Protein AF-A0A0C2CZ41-F1 (afdb_monomer_lite)

Radius of gyration: 34.91 Å; chains: 1; bounding box: 68×27×95 Å

Sequence (114 aa):
MTWLNRILLALFITAALAFLPNYEHLGAEDLARVRAERDGLVESNSRLRDEIRLLDAEVDALHRDPDDPSSHERVDRELARIAREDLNMIKPGELVFELHRPQAPRTRGTGAQR

InterPro domains:
  IPR007060 Septum formation initiator FtsL/DivIC [PF04977] (28-101)

Secondary structure (DSSP, 8-state):
-HHHHHHHHHHHHHHHHHTS--THHHHHHHHHHHHHHHHHHHHHHHHHHHHHHHHHHHHHHHT--TT-HHHHHHHHHHHHHHHHHTS--S-TT-------PPPPP---------

Organism: NCBI:txid215803

Structure (mmCIF, N/CA/C/O backbone):
data_AF-A0A0C2CZ41-F1
#
_entry.id   AF-A0A0C2CZ41-F1
#
loop_
_atom_site.group_PDB
_atom_site.id
_atom_site.type_symbol
_atom_site.label_atom_id
_atom_site.label_alt_id
_atom_site.label_comp_id
_atom_site.label_asym_id
_atom_site.label_entity_id
_atom_site.label_seq_id
_atom_site.pdbx_PDB_ins_code
_atom_site.Cartn_x
_atom_site.Cartn_y
_atom_site.Cartn_z
_atom_site.occupancy
_atom_site.B_iso_or_equiv
_atom_site.auth_seq_id
_atom_site.auth_comp_id
_atom_site.auth_asym_id
_atom_site.auth_atom_id
_atom_site.pdbx_PDB_model_num
ATOM 1 N N . MET A 1 1 ? 39.581 13.236 -61.281 1.00 62.25 1 MET A N 1
ATOM 2 C CA . MET A 1 1 ? 39.804 13.669 -59.880 1.00 62.25 1 MET A CA 1
ATOM 3 C C . MET A 1 1 ? 38.589 13.480 -58.960 1.00 62.25 1 MET A C 1
ATOM 5 O O . MET A 1 1 ? 38.785 13.267 -57.775 1.00 62.25 1 MET A O 1
ATOM 9 N N . THR A 1 2 ? 37.341 13.496 -59.445 1.00 82.19 2 THR A N 1
ATOM 10 C CA . THR A 1 2 ? 36.133 13.340 -58.597 1.00 82.19 2 THR A CA 1
ATOM 11 C C . THR A 1 2 ? 35.861 11.907 -58.123 1.00 82.19 2 THR A C 1
ATOM 13 O O . THR A 1 2 ? 35.272 11.713 -57.064 1.00 82.19 2 THR A O 1
ATOM 16 N N . TRP A 1 3 ? 36.298 10.895 -58.879 1.00 84.88 3 TRP A N 1
ATOM 17 C CA . TRP A 1 3 ? 36.051 9.484 -58.558 1.00 84.88 3 TRP A CA 1
ATOM 18 C C . TRP A 1 3 ? 36.817 9.007 -57.313 1.00 84.88 3 TRP A C 1
ATOM 20 O O . TRP A 1 3 ? 36.232 8.374 -56.441 1.00 84.88 3 TRP A O 1
ATOM 30 N N . LEU A 1 4 ? 38.084 9.410 -57.168 1.00 88.56 4 LEU A N 1
ATOM 31 C CA . LEU A 1 4 ? 38.891 9.113 -55.978 1.00 88.56 4 LEU A CA 1
ATOM 32 C C . LEU A 1 4 ? 38.302 9.765 -54.717 1.00 88.56 4 LEU A C 1
ATOM 34 O O . LEU A 1 4 ? 38.211 9.133 -53.670 1.00 88.56 4 LEU A O 1
ATOM 38 N N . ASN A 1 5 ? 37.831 11.009 -54.845 1.00 86.38 5 ASN A N 1
ATOM 39 C CA . ASN A 1 5 ? 37.221 11.738 -53.736 1.00 86.38 5 ASN A CA 1
ATOM 40 C C . ASN A 1 5 ? 35.903 11.085 -53.278 1.00 86.38 5 ASN A C 1
ATOM 42 O O . ASN A 1 5 ? 35.601 11.048 -52.092 1.00 86.38 5 ASN A O 1
ATOM 46 N N . ARG A 1 6 ? 35.142 10.498 -54.211 1.00 88.69 6 ARG A N 1
ATOM 47 C CA . ARG A 1 6 ? 33.926 9.729 -53.902 1.00 88.69 6 ARG A CA 1
ATOM 48 C C . ARG A 1 6 ? 34.218 8.433 -53.153 1.00 88.69 6 ARG A C 1
ATOM 50 O O . ARG A 1 6 ? 33.465 8.095 -52.249 1.00 88.69 6 ARG A O 1
ATOM 57 N N . ILE A 1 7 ? 35.295 7.732 -53.509 1.00 92.31 7 ILE A N 1
ATOM 58 C CA . ILE A 1 7 ? 35.702 6.503 -52.812 1.00 92.31 7 ILE A CA 1
ATOM 59 C C . ILE A 1 7 ? 36.139 6.830 -51.388 1.00 92.31 7 ILE A C 1
ATOM 61 O O . ILE A 1 7 ? 35.676 6.183 -50.457 1.00 92.31 7 ILE A O 1
ATOM 65 N N . LEU A 1 8 ? 36.959 7.867 -51.208 1.00 91.50 8 LEU A N 1
ATOM 66 C CA . LEU A 1 8 ? 37.378 8.318 -49.879 1.00 91.50 8 LEU A CA 1
ATOM 67 C C . LEU A 1 8 ? 36.191 8.773 -49.026 1.00 91.50 8 LEU A C 1
ATOM 69 O O . LEU A 1 8 ? 36.112 8.409 -47.858 1.00 91.50 8 LEU A O 1
ATOM 73 N N . LEU A 1 9 ? 35.241 9.503 -49.617 1.00 89.12 9 LEU A N 1
ATOM 74 C CA . LEU A 1 9 ? 34.023 9.923 -48.927 1.00 89.12 9 LEU A CA 1
ATOM 75 C C . LEU A 1 9 ? 33.164 8.723 -48.511 1.00 89.12 9 LEU A C 1
ATOM 77 O O . LEU A 1 9 ? 32.693 8.676 -47.380 1.00 89.12 9 LEU A O 1
ATOM 81 N N . ALA A 1 10 ? 32.980 7.746 -49.401 1.00 92.19 10 ALA A N 1
ATOM 82 C CA . ALA A 1 10 ? 32.231 6.534 -49.089 1.00 92.19 10 ALA A CA 1
ATOM 83 C C . ALA A 1 10 ? 32.897 5.755 -47.949 1.00 92.19 10 ALA A C 1
ATOM 85 O O . ALA A 1 10 ? 32.227 5.395 -46.989 1.00 92.19 10 ALA A O 1
ATOM 86 N N . LEU A 1 11 ? 34.220 5.581 -48.007 1.00 92.31 11 LEU A N 1
ATOM 87 C CA . LEU A 1 11 ? 34.993 4.881 -46.981 1.00 92.31 11 LEU A CA 1
ATOM 88 C C . LEU A 1 11 ? 34.924 5.611 -45.633 1.00 92.31 11 LEU A C 1
ATOM 90 O O . LEU A 1 11 ? 34.764 4.973 -44.598 1.00 92.31 11 LEU A O 1
ATOM 94 N N . PHE A 1 12 ? 34.956 6.945 -45.647 1.00 90.00 12 PHE A N 1
ATOM 95 C CA . PHE A 1 12 ? 34.787 7.767 -44.452 1.00 90.00 12 PHE A CA 1
ATOM 96 C C . PHE A 1 12 ? 33.381 7.646 -43.854 1.00 90.00 12 PHE A C 1
ATOM 98 O O . PHE A 1 12 ? 33.249 7.472 -42.649 1.00 90.00 12 PHE A O 1
ATOM 105 N N . ILE A 1 13 ? 32.332 7.677 -44.680 1.00 88.50 13 ILE A N 1
ATOM 106 C CA . ILE A 1 13 ? 30.945 7.504 -44.224 1.00 88.50 13 ILE A CA 1
ATOM 107 C C . ILE A 1 13 ? 30.739 6.097 -43.657 1.00 88.50 13 ILE A C 1
ATOM 109 O O . ILE A 1 13 ? 30.137 5.948 -42.597 1.00 88.50 13 ILE A O 1
ATOM 113 N N . THR A 1 14 ? 31.268 5.064 -44.315 1.00 88.69 14 THR A N 1
ATOM 114 C CA . THR A 1 14 ? 31.210 3.686 -43.816 1.00 88.69 14 THR A CA 1
ATOM 115 C C . THR A 1 14 ? 31.978 3.535 -42.508 1.00 88.69 14 THR A C 1
ATOM 117 O O . THR A 1 14 ? 31.461 2.919 -41.583 1.00 88.69 14 THR A O 1
ATOM 120 N N . ALA A 1 15 ? 33.168 4.128 -42.390 1.00 84.31 15 ALA A N 1
ATOM 121 C CA . ALA A 1 15 ? 33.932 4.126 -41.146 1.00 84.31 15 ALA A CA 1
ATOM 122 C C . ALA A 1 15 ? 33.194 4.874 -40.026 1.00 84.31 15 ALA A C 1
ATOM 124 O O . ALA A 1 15 ? 33.133 4.372 -38.910 1.00 84.31 15 ALA A O 1
ATOM 125 N N . ALA A 1 16 ? 32.578 6.021 -40.324 1.00 83.12 16 ALA A N 1
ATOM 126 C CA . ALA A 1 16 ? 31.794 6.799 -39.366 1.00 83.12 16 ALA A CA 1
ATOM 127 C C . ALA A 1 16 ? 30.530 6.059 -38.901 1.00 83.12 16 ALA A C 1
ATOM 129 O O . ALA A 1 16 ? 30.194 6.110 -37.724 1.00 83.12 16 ALA A O 1
ATOM 130 N N . LEU A 1 17 ? 29.856 5.337 -39.802 1.00 78.62 17 LEU A N 1
ATOM 131 C CA . LEU A 1 17 ? 28.714 4.482 -39.467 1.00 78.62 17 LEU A CA 1
ATOM 132 C C . LEU A 1 17 ? 29.137 3.240 -38.673 1.00 78.62 17 LEU A C 1
ATOM 134 O O . LEU A 1 17 ? 28.438 2.854 -37.744 1.00 78.62 17 LEU A O 1
ATOM 138 N N . ALA A 1 18 ? 30.278 2.631 -39.005 1.00 77.44 18 ALA A N 1
ATOM 139 C CA . ALA A 1 18 ? 30.800 1.455 -38.307 1.00 77.44 18 ALA A CA 1
ATOM 140 C C . ALA A 1 18 ? 31.325 1.782 -36.900 1.00 77.44 18 ALA A C 1
ATOM 142 O O . ALA A 1 18 ? 31.246 0.943 -36.008 1.00 77.44 18 ALA A O 1
ATOM 143 N N . PHE A 1 19 ? 31.852 2.994 -36.700 1.00 72.50 19 PHE A N 1
ATOM 144 C CA . PHE A 1 19 ? 32.296 3.491 -35.396 1.00 72.50 19 PHE A CA 1
ATOM 145 C C . PHE A 1 19 ? 31.201 4.191 -34.594 1.00 72.50 19 PHE A C 1
ATOM 147 O O . PHE A 1 19 ? 31.481 4.634 -33.480 1.00 72.50 19 PHE A O 1
ATOM 154 N N . LEU A 1 20 ? 29.975 4.299 -35.116 1.00 71.00 20 LEU A N 1
ATOM 155 C CA . LEU A 1 20 ? 28.862 4.827 -34.342 1.00 71.00 20 LEU A CA 1
ATOM 156 C C . LEU A 1 20 ? 28.541 3.796 -33.247 1.00 71.00 20 LEU A C 1
ATOM 158 O O . LEU A 1 20 ? 28.078 2.700 -33.571 1.00 71.00 20 LEU A O 1
ATOM 162 N N . PRO A 1 21 ? 28.819 4.087 -31.962 1.00 63.25 21 PRO A N 1
ATOM 163 C CA . PRO A 1 21 ? 28.510 3.146 -30.905 1.00 63.25 21 PRO A CA 1
ATOM 164 C C . PRO A 1 21 ? 26.992 3.029 -30.869 1.00 63.25 21 PRO A C 1
ATOM 166 O O . PRO A 1 21 ? 26.286 4.015 -30.657 1.00 63.25 21 PRO A O 1
ATOM 169 N N . ASN A 1 22 ? 26.497 1.832 -31.173 1.00 59.50 22 ASN A N 1
ATOM 170 C CA . ASN A 1 22 ? 25.077 1.550 -31.269 1.00 59.50 22 ASN A CA 1
ATOM 171 C C . ASN A 1 22 ? 24.403 1.962 -29.947 1.00 59.50 22 ASN A C 1
ATOM 173 O O . ASN A 1 22 ? 24.720 1.418 -28.888 1.00 59.50 22 ASN A O 1
ATOM 177 N N . TYR A 1 23 ? 23.489 2.935 -30.001 1.00 56.66 23 TYR A N 1
ATOM 178 C CA . TYR A 1 23 ? 22.799 3.528 -28.843 1.00 56.66 23 TYR A CA 1
ATOM 179 C C . TYR A 1 23 ? 21.916 2.532 -28.059 1.00 56.66 23 TYR A C 1
ATOM 181 O O . TYR A 1 23 ? 21.278 2.907 -27.078 1.00 56.66 23 TYR A O 1
ATOM 189 N N . GLU A 1 24 ? 21.884 1.257 -28.451 1.00 58.56 24 GLU A N 1
ATOM 190 C CA . GLU A 1 24 ? 21.098 0.197 -27.812 1.00 58.56 24 GLU A CA 1
ATOM 191 C C . GLU A 1 24 ? 21.431 -0.019 -26.330 1.00 58.56 24 GLU A C 1
ATOM 193 O O . GLU A 1 24 ? 20.552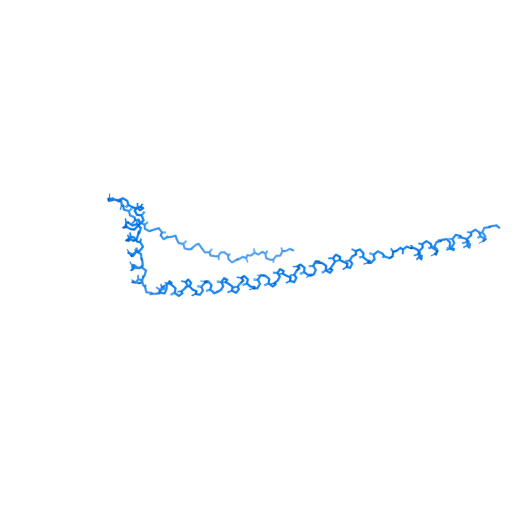 -0.396 -25.556 1.00 58.56 24 GLU A O 1
ATOM 198 N N . HIS A 1 25 ? 22.663 0.273 -25.902 1.00 56.66 25 HIS A N 1
ATOM 199 C CA . HIS A 1 25 ? 23.051 0.099 -24.498 1.00 56.66 25 HIS A CA 1
ATOM 200 C C . HIS A 1 25 ? 22.373 1.110 -23.560 1.00 56.66 25 HIS A C 1
ATOM 202 O O . HIS A 1 25 ? 22.099 0.775 -22.413 1.00 56.66 25 HIS A O 1
ATOM 208 N N . LEU A 1 26 ? 22.026 2.309 -24.045 1.00 58.25 26 LEU A N 1
ATOM 209 C CA . LEU A 1 26 ? 21.410 3.351 -23.212 1.00 58.25 26 LEU A CA 1
ATOM 210 C C . LEU A 1 26 ? 19.928 3.076 -22.908 1.00 58.25 26 LEU A C 1
ATOM 212 O O . LEU A 1 26 ? 19.426 3.532 -21.887 1.00 58.25 26 LEU A O 1
ATOM 216 N N . GLY A 1 27 ? 19.224 2.327 -23.765 1.00 60.69 27 GLY A N 1
ATOM 217 C CA . GLY A 1 27 ? 17.809 1.988 -23.558 1.00 60.69 27 GLY A CA 1
ATOM 218 C C . GLY A 1 27 ? 17.584 0.665 -22.821 1.00 60.69 27 GLY A C 1
ATOM 219 O O . GLY A 1 27 ? 16.611 0.524 -22.084 1.00 60.69 27 GLY A O 1
ATOM 220 N N . ALA A 1 28 ? 18.470 -0.317 -23.005 1.00 64.50 28 ALA A N 1
ATOM 221 C CA . ALA A 1 28 ? 18.295 -1.647 -22.422 1.00 64.50 28 ALA A CA 1
ATOM 222 C C . ALA A 1 28 ? 18.464 -1.659 -20.892 1.00 64.50 28 ALA A C 1
ATOM 224 O O . ALA A 1 28 ? 17.713 -2.350 -20.200 1.00 64.50 28 ALA A O 1
ATOM 225 N N . GLU A 1 29 ? 19.411 -0.880 -20.364 1.00 69.25 29 GLU A N 1
ATOM 226 C CA . GLU A 1 29 ? 19.679 -0.794 -18.924 1.00 69.25 29 GLU A CA 1
ATOM 227 C C . GLU A 1 29 ? 18.543 -0.080 -18.172 1.00 69.25 29 GLU A C 1
ATOM 229 O O . GLU A 1 29 ? 18.083 -0.556 -17.132 1.00 69.25 29 GLU A O 1
ATOM 234 N N . ASP A 1 30 ? 17.999 0.992 -18.757 1.00 77.88 30 ASP A N 1
ATOM 235 C CA . ASP A 1 30 ? 16.867 1.734 -18.191 1.00 77.88 30 ASP A CA 1
ATOM 236 C C . ASP A 1 30 ? 15.577 0.893 -18.193 1.00 77.88 30 ASP A C 1
ATOM 238 O O . ASP A 1 30 ? 14.863 0.806 -17.193 1.00 77.88 30 ASP A O 1
ATOM 242 N N . LEU A 1 31 ? 15.318 0.142 -19.270 1.00 85.56 31 LEU A N 1
ATOM 243 C CA . LEU A 1 31 ? 14.173 -0.772 -19.332 1.00 85.56 31 LEU A CA 1
ATOM 244 C C . LEU A 1 31 ? 14.284 -1.938 -18.342 1.00 85.56 31 LEU A C 1
ATOM 246 O O . LEU A 1 31 ? 13.267 -2.364 -17.787 1.00 85.56 31 LEU A O 1
ATOM 250 N N . ALA A 1 32 ? 15.486 -2.476 -18.122 1.00 86.94 32 ALA A N 1
ATOM 251 C CA . ALA A 1 32 ? 15.706 -3.536 -17.141 1.00 86.94 32 ALA A CA 1
ATOM 252 C C . ALA A 1 32 ? 15.435 -3.035 -15.717 1.00 86.94 32 ALA A C 1
ATOM 25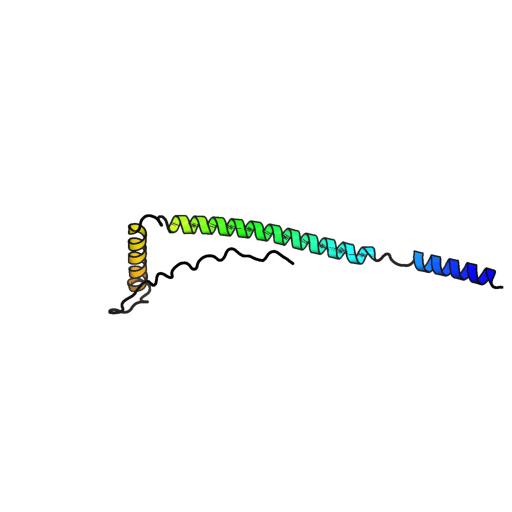4 O O . ALA A 1 32 ? 14.729 -3.698 -14.953 1.00 86.94 32 ALA A O 1
ATOM 255 N N . ARG A 1 33 ? 15.917 -1.830 -15.393 1.00 87.31 33 ARG A N 1
ATOM 256 C CA . ARG A 1 33 ? 15.658 -1.169 -14.113 1.00 87.31 33 ARG A CA 1
ATOM 257 C C . ARG A 1 33 ? 14.170 -0.915 -13.893 1.00 87.31 33 ARG A C 1
ATOM 259 O O . ARG A 1 33 ? 13.628 -1.330 -12.872 1.00 87.31 33 ARG A O 1
ATOM 266 N N . VAL A 1 34 ? 13.494 -0.296 -14.859 1.00 89.50 34 VAL A N 1
ATOM 267 C CA . VAL A 1 34 ? 12.058 0.013 -14.759 1.00 89.50 34 VAL A CA 1
ATOM 268 C C . VAL A 1 34 ? 11.224 -1.261 -14.603 1.00 89.50 34 VAL A C 1
ATOM 270 O O . VAL A 1 34 ? 10.258 -1.282 -13.840 1.00 89.50 34 VAL A O 1
ATOM 273 N N . ARG A 1 35 ? 11.594 -2.356 -15.280 1.00 89.56 35 ARG A N 1
ATOM 274 C CA . ARG A 1 35 ? 10.923 -3.654 -15.100 1.00 89.56 35 ARG A CA 1
ATOM 275 C C . ARG A 1 35 ? 11.102 -4.201 -13.688 1.00 89.56 35 ARG A C 1
ATOM 277 O O . ARG A 1 35 ? 10.105 -4.608 -13.102 1.00 89.56 35 ARG A O 1
ATOM 284 N N . ALA A 1 36 ? 12.319 -4.158 -13.147 1.00 92.62 36 ALA A N 1
ATOM 285 C CA . ALA A 1 36 ? 12.596 -4.602 -11.783 1.00 92.62 36 ALA A CA 1
ATOM 286 C C . ALA A 1 36 ? 11.836 -3.763 -10.740 1.00 92.62 36 ALA A C 1
ATOM 288 O O . ALA A 1 36 ? 11.241 -4.316 -9.817 1.00 92.62 36 ALA A O 1
ATOM 289 N N . GLU A 1 37 ? 11.785 -2.440 -10.919 1.00 93.56 37 GLU A N 1
ATOM 290 C CA . GLU A 1 37 ? 10.996 -1.546 -10.063 1.00 93.56 37 GLU A CA 1
ATOM 291 C C . GLU A 1 37 ? 9.494 -1.867 -10.151 1.00 93.56 37 GLU A C 1
ATOM 293 O O . GLU A 1 37 ? 8.820 -1.979 -9.125 1.00 93.56 37 GLU A O 1
ATOM 298 N N . ARG A 1 38 ? 8.965 -2.096 -11.361 1.00 95.06 38 ARG A N 1
ATOM 299 C CA . ARG A 1 38 ? 7.569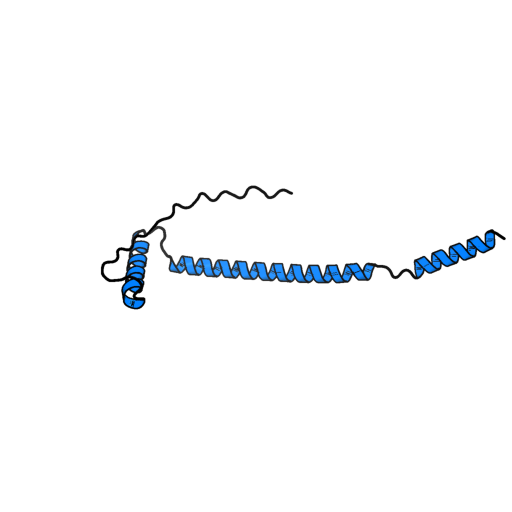 -2.509 -11.564 1.00 95.06 38 ARG A CA 1
ATOM 300 C C . ARG A 1 38 ? 7.269 -3.837 -10.878 1.00 95.06 38 ARG A C 1
ATOM 302 O O . ARG A 1 38 ? 6.225 -3.952 -10.241 1.00 95.06 38 ARG A O 1
ATOM 309 N N . ASP A 1 39 ? 8.148 -4.824 -11.007 1.00 96.38 39 ASP A N 1
ATOM 310 C CA . ASP A 1 39 ? 7.967 -6.141 -10.391 1.00 96.38 39 ASP A CA 1
ATOM 311 C C . ASP A 1 39 ? 7.952 -6.037 -8.858 1.00 96.38 39 ASP A C 1
ATOM 313 O O . ASP A 1 39 ? 7.031 -6.553 -8.222 1.00 96.38 39 ASP A O 1
ATOM 317 N N . GLY A 1 40 ? 8.869 -5.259 -8.271 1.00 95.25 40 GLY A N 1
ATOM 318 C CA . GLY A 1 40 ? 8.886 -5.006 -6.825 1.00 95.25 40 GLY A CA 1
ATOM 319 C C . GLY A 1 40 ? 7.652 -4.250 -6.317 1.00 95.25 40 GLY A C 1
ATOM 320 O O . GLY A 1 40 ? 7.139 -4.534 -5.229 1.00 95.25 40 GLY A O 1
ATOM 321 N N . LEU A 1 41 ? 7.122 -3.312 -7.110 1.00 96.00 41 LEU A N 1
ATOM 322 C CA . LEU A 1 41 ? 5.878 -2.609 -6.784 1.00 96.00 41 LEU A CA 1
ATOM 323 C C . LEU A 1 41 ? 4.664 -3.538 -6.832 1.00 96.00 41 LEU A C 1
ATOM 325 O O . LEU A 1 41 ? 3.799 -3.444 -5.962 1.00 96.00 41 LEU A O 1
ATOM 329 N N . VAL A 1 42 ? 4.591 -4.435 -7.819 1.00 97.19 42 VAL A N 1
ATOM 330 C CA . VAL A 1 42 ? 3.501 -5.414 -7.935 1.00 97.19 42 VAL A CA 1
ATOM 331 C C . VAL A 1 42 ? 3.498 -6.359 -6.734 1.00 97.19 42 VAL A C 1
ATOM 333 O O . VAL A 1 42 ? 2.446 -6.546 -6.125 1.00 97.19 42 VAL A O 1
ATOM 336 N N . GLU A 1 43 ? 4.662 -6.882 -6.352 1.00 96.81 43 GLU A N 1
ATOM 337 C CA . GLU A 1 43 ? 4.815 -7.756 -5.184 1.00 96.81 43 GLU A CA 1
ATOM 338 C C . GLU A 1 43 ? 4.454 -7.039 -3.873 1.00 96.81 43 GLU A C 1
ATOM 340 O O . GLU A 1 43 ? 3.704 -7.554 -3.038 1.00 96.81 43 GLU A O 1
ATOM 345 N N . SER A 1 44 ? 4.925 -5.801 -3.704 1.00 93.88 44 SER A N 1
ATOM 346 C CA . SER A 1 44 ? 4.589 -4.996 -2.526 1.00 93.88 44 SER A CA 1
ATOM 347 C C . SER A 1 44 ? 3.091 -4.708 -2.452 1.00 93.88 44 SER A C 1
ATOM 349 O O . SER A 1 44 ? 2.500 -4.764 -1.374 1.00 93.88 44 SER A O 1
ATOM 351 N N . ASN A 1 45 ? 2.458 -4.43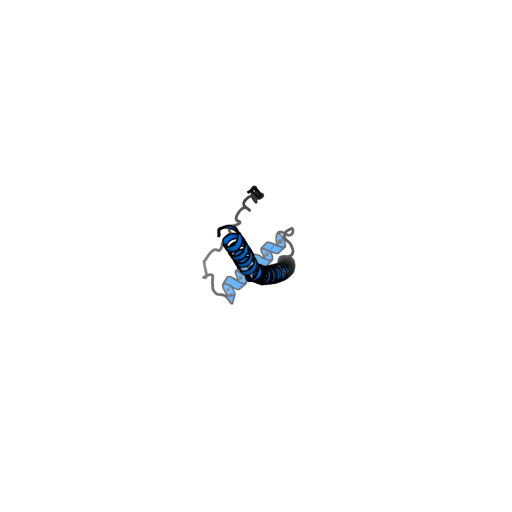0 -3.593 1.00 96.25 45 ASN A N 1
ATOM 352 C CA . ASN A 1 45 ? 1.027 -4.168 -3.655 1.00 96.25 45 ASN A CA 1
ATOM 353 C C . ASN A 1 45 ? 0.197 -5.414 -3.328 1.00 96.25 45 ASN A C 1
ATOM 355 O O . ASN A 1 45 ? -0.784 -5.298 -2.594 1.00 96.25 45 ASN A O 1
ATOM 359 N N . SER A 1 46 ? 0.585 -6.597 -3.821 1.00 96.19 46 SER A N 1
ATOM 360 C CA . SER A 1 46 ? -0.100 -7.843 -3.459 1.00 96.19 46 SER A CA 1
ATOM 361 C C . SER A 1 46 ? 0.022 -8.129 -1.968 1.00 96.19 46 SER A C 1
ATOM 363 O O . SER A 1 46 ? -0.988 -8.394 -1.326 1.00 96.19 46 SER A O 1
ATOM 365 N N . ARG A 1 47 ? 1.217 -7.957 -1.390 1.00 96.50 47 ARG A N 1
ATOM 366 C CA . ARG A 1 47 ? 1.430 -8.146 0.050 1.00 96.50 47 ARG A CA 1
ATOM 367 C C . ARG A 1 47 ? 0.557 -7.209 0.889 1.00 96.50 47 ARG A C 1
ATOM 369 O O . ARG A 1 47 ? -0.090 -7.658 1.826 1.00 96.50 47 ARG A O 1
ATOM 376 N N . LEU A 1 48 ? 0.499 -5.926 0.530 1.00 96.12 48 LEU A N 1
ATOM 377 C CA . LEU A 1 48 ? -0.333 -4.948 1.241 1.00 96.12 48 LEU A CA 1
ATOM 378 C C . LEU A 1 48 ? -1.827 -5.269 1.132 1.00 96.12 48 LEU A C 1
ATOM 380 O O . LEU A 1 48 ? -2.568 -5.086 2.089 1.00 96.12 48 LEU A O 1
ATOM 384 N N . ARG A 1 49 ? -2.290 -5.764 -0.020 1.00 95.94 49 ARG A N 1
ATOM 385 C CA . ARG A 1 49 ? -3.685 -6.204 -0.174 1.00 95.94 49 ARG A CA 1
ATOM 386 C C . ARG A 1 49 ? -4.007 -7.413 0.696 1.00 95.94 49 ARG A C 1
ATOM 388 O O . ARG A 1 49 ? -5.130 -7.518 1.179 1.00 95.94 49 ARG A O 1
ATOM 395 N N . ASP A 1 50 ? -3.059 -8.321 0.876 1.00 96.62 50 ASP A N 1
ATOM 396 C CA . ASP A 1 50 ? -3.231 -9.485 1.746 1.00 96.62 50 ASP A CA 1
ATOM 397 C C . ASP A 1 50 ? -3.293 -9.066 3.215 1.00 96.62 50 ASP A C 1
ATOM 399 O O . ASP A 1 50 ? -4.164 -9.530 3.945 1.00 96.62 50 ASP A O 1
ATOM 403 N N . GLU A 1 51 ? -2.435 -8.129 3.615 1.00 95.19 51 GLU A N 1
ATOM 404 C CA . GLU A 1 51 ? -2.436 -7.538 4.952 1.00 95.19 51 GLU A CA 1
ATOM 405 C C . GLU A 1 51 ? -3.749 -6.804 5.238 1.00 95.19 51 GLU A C 1
ATOM 407 O O . GLU A 1 51 ? -4.397 -7.095 6.237 1.00 95.19 51 GLU A O 1
ATOM 412 N N . ILE A 1 52 ? -4.217 -5.953 4.318 1.00 94.25 52 ILE A N 1
ATOM 413 C CA . ILE A 1 52 ? -5.523 -5.287 4.442 1.00 94.25 52 ILE A CA 1
ATOM 414 C C . ILE A 1 52 ? -6.643 -6.314 4.612 1.00 94.25 52 ILE A C 1
ATOM 416 O O . ILE A 1 52 ? -7.469 -6.158 5.499 1.00 94.25 52 ILE A O 1
ATOM 420 N N . ARG A 1 53 ? -6.660 -7.393 3.816 1.00 93.88 53 ARG A N 1
ATOM 421 C CA . ARG A 1 53 ? -7.684 -8.441 3.949 1.00 93.88 53 ARG A CA 1
ATOM 422 C C . ARG A 1 53 ? -7.644 -9.139 5.305 1.00 93.88 53 ARG A C 1
ATOM 424 O O . ARG A 1 53 ? -8.695 -9.513 5.817 1.00 93.88 53 ARG A O 1
ATOM 431 N N . LEU A 1 54 ? -6.453 -9.350 5.860 1.00 94.75 54 LEU A N 1
ATOM 432 C CA . LEU A 1 54 ? -6.295 -9.962 7.175 1.00 94.75 54 LEU A CA 1
ATOM 433 C C . LEU A 1 54 ? -6.772 -9.017 8.280 1.00 94.75 54 LEU A C 1
ATOM 435 O O . LEU A 1 54 ? -7.528 -9.453 9.143 1.00 94.75 54 LEU A O 1
ATOM 439 N N . LEU A 1 55 ? -6.391 -7.737 8.218 1.00 91.31 55 LEU A N 1
ATOM 440 C CA . LEU A 1 55 ? -6.863 -6.728 9.165 1.00 91.31 55 LEU A CA 1
ATOM 441 C C . LEU A 1 55 ? -8.377 -6.537 9.072 1.00 91.31 55 LEU A C 1
ATOM 443 O O . LEU A 1 55 ? -9.031 -6.489 10.103 1.00 91.31 55 LEU A O 1
ATOM 447 N N . ASP A 1 56 ? -8.945 -6.477 7.868 1.00 88.75 56 ASP A N 1
ATOM 448 C CA . ASP A 1 56 ? -10.396 -6.383 7.684 1.00 88.75 56 ASP A CA 1
ATOM 449 C C . ASP A 1 56 ? -11.096 -7.595 8.312 1.00 88.75 56 ASP A C 1
ATOM 451 O O . ASP A 1 56 ? -12.081 -7.430 9.023 1.00 88.75 56 ASP A O 1
ATOM 455 N N . ALA A 1 57 ? -10.562 -8.809 8.130 1.00 87.31 57 ALA A N 1
ATOM 456 C CA . ALA A 1 57 ? -11.112 -10.009 8.759 1.00 87.31 57 ALA A CA 1
ATOM 457 C C . ALA A 1 57 ? -10.989 -9.991 10.294 1.00 87.31 57 ALA A C 1
ATOM 459 O O . ALA A 1 57 ? -11.875 -10.490 10.988 1.00 87.31 57 ALA A O 1
ATOM 460 N N . GLU A 1 58 ? -9.906 -9.430 10.832 1.00 85.81 58 GLU A N 1
ATOM 461 C CA . GLU A 1 58 ? -9.711 -9.259 12.274 1.00 85.81 58 GLU A CA 1
ATOM 462 C C . GLU A 1 58 ? -10.672 -8.212 12.854 1.00 85.81 58 GLU A C 1
ATOM 464 O O . GLU A 1 58 ? -11.312 -8.456 13.879 1.00 85.81 58 GLU A O 1
ATOM 469 N N . VAL A 1 59 ? -10.837 -7.081 12.167 1.00 83.94 59 VAL A N 1
ATOM 470 C CA . VAL A 1 59 ? -11.788 -6.025 12.533 1.00 83.94 59 VAL A CA 1
ATOM 471 C C . VAL A 1 59 ? -13.224 -6.536 12.461 1.00 83.94 59 VAL A C 1
ATOM 473 O O . VAL A 1 59 ? -13.985 -6.282 13.394 1.00 83.94 59 VAL A O 1
ATOM 476 N N . ASP A 1 60 ? -13.588 -7.288 11.420 1.00 79.12 60 ASP A N 1
ATOM 477 C CA . ASP A 1 60 ? -14.905 -7.924 11.290 1.00 79.12 60 ASP A CA 1
ATOM 478 C C . ASP A 1 60 ? -15.142 -8.950 12.405 1.00 79.12 60 ASP A C 1
ATOM 480 O O . ASP A 1 60 ? -16.236 -9.029 12.967 1.00 79.12 60 ASP A O 1
ATOM 484 N N . ALA A 1 61 ? -14.119 -9.729 12.770 1.00 75.00 61 ALA A N 1
ATOM 485 C CA . ALA A 1 61 ? -14.218 -10.668 13.882 1.00 75.00 61 ALA A CA 1
ATOM 486 C C . ALA A 1 61 ? -14.422 -9.954 15.228 1.00 75.00 61 ALA A C 1
ATOM 488 O O . ALA A 1 61 ? -15.130 -10.485 16.088 1.00 75.00 61 ALA A O 1
ATOM 489 N N . LEU A 1 62 ? -13.835 -8.765 15.402 1.00 71.38 62 LEU A N 1
ATOM 490 C CA . LEU A 1 62 ? -14.011 -7.931 16.591 1.00 71.38 62 LEU A CA 1
ATOM 491 C C . LEU A 1 62 ? -15.377 -7.223 16.615 1.00 71.38 62 LEU A C 1
ATOM 493 O O . LEU A 1 62 ? -15.966 -7.081 17.682 1.00 71.38 62 LEU A O 1
ATOM 497 N N . HIS A 1 63 ? -15.906 -6.832 15.453 1.00 66.69 63 HIS A N 1
ATOM 498 C CA . HIS A 1 63 ? -17.208 -6.166 15.302 1.00 66.69 63 HIS A CA 1
ATOM 499 C C . HIS A 1 63 ? -18.418 -7.111 15.304 1.00 66.69 63 HIS A C 1
ATOM 501 O O . HIS A 1 63 ? -19.535 -6.653 15.070 1.00 66.69 63 HIS A O 1
ATOM 507 N N . ARG A 1 64 ? -18.233 -8.416 15.544 1.00 53.28 64 ARG A N 1
ATOM 508 C CA . ARG A 1 64 ? -19.264 -9.459 15.395 1.00 53.28 64 ARG A CA 1
ATOM 509 C C . ARG A 1 64 ? -20.522 -9.186 16.248 1.00 53.28 64 ARG A C 1
ATOM 511 O O . ARG A 1 64 ? -20.588 -9.598 17.399 1.00 53.28 64 ARG A O 1
ATOM 518 N N . ASP A 1 65 ? -21.488 -8.438 15.721 1.00 55.12 65 ASP A N 1
ATOM 519 C CA . ASP A 1 65 ? -22.605 -8.914 14.890 1.00 55.12 65 ASP A CA 1
ATOM 520 C C . ASP A 1 65 ? -23.336 -7.658 14.344 1.00 55.12 65 ASP A C 1
ATOM 522 O O . ASP A 1 65 ? -24.023 -6.974 15.107 1.00 55.12 65 ASP A O 1
ATOM 526 N N . PRO A 1 66 ? -23.177 -7.275 13.061 1.00 55.94 66 PRO A N 1
ATOM 527 C CA . PRO A 1 66 ? -23.872 -6.110 12.497 1.00 55.94 66 PRO A CA 1
ATOM 528 C C . PRO A 1 66 ? -25.389 -6.315 12.362 1.00 55.94 66 PRO A C 1
ATOM 530 O O . PRO A 1 66 ? -26.126 -5.337 12.255 1.00 55.94 66 PRO A O 1
ATOM 533 N N . ASP A 1 67 ? -25.853 -7.568 12.399 1.00 55.38 67 ASP A N 1
ATOM 534 C CA . ASP A 1 67 ? -27.271 -7.934 12.332 1.00 55.38 67 ASP A CA 1
ATOM 535 C C . ASP A 1 67 ? -27.915 -8.128 13.721 1.00 55.38 67 ASP A C 1
ATOM 537 O O . ASP A 1 67 ? -29.137 -8.266 13.812 1.00 55.38 67 ASP A O 1
ATOM 541 N N . ASP A 1 68 ? -27.127 -8.099 14.807 1.00 57.06 68 ASP A N 1
ATOM 542 C CA . ASP A 1 68 ? -27.647 -8.069 16.177 1.00 57.06 68 ASP A CA 1
ATOM 543 C C . ASP A 1 68 ? -27.535 -6.644 16.752 1.00 57.06 68 ASP A C 1
ATOM 545 O O . ASP A 1 68 ? -26.476 -6.248 17.256 1.00 57.06 68 ASP A O 1
ATOM 549 N N . PRO A 1 69 ? -28.619 -5.846 16.726 1.00 59.44 69 PRO A N 1
ATOM 550 C CA . PRO A 1 69 ? -28.611 -4.495 17.286 1.00 59.44 69 PRO A CA 1
ATOM 551 C C . PRO A 1 69 ? -28.281 -4.480 18.788 1.00 59.44 69 PRO A C 1
ATOM 553 O O . PRO A 1 69 ? -27.825 -3.461 19.303 1.00 59.44 69 PRO A O 1
ATOM 556 N N . SER A 1 70 ? -28.448 -5.606 19.495 1.00 58.41 70 SER A N 1
ATOM 557 C CA . SER A 1 70 ? -28.100 -5.709 20.914 1.00 58.41 70 SER A CA 1
ATOM 558 C C . SER A 1 70 ? -26.591 -5.841 21.167 1.00 58.41 70 SER A C 1
ATOM 560 O O . SER A 1 70 ? -26.124 -5.536 22.269 1.00 58.41 70 SER A O 1
ATOM 562 N N . SER A 1 71 ? -25.808 -6.236 20.157 1.00 57.78 71 SER A N 1
ATOM 563 C CA . SER A 1 71 ? -24.345 -6.316 20.244 1.00 57.78 71 SER A CA 1
ATOM 564 C C . SER A 1 71 ? -23.695 -4.933 20.170 1.00 57.78 71 SER A C 1
ATOM 566 O O . SER A 1 71 ? -22.781 -4.657 20.947 1.00 57.78 71 SER A O 1
ATOM 568 N N . HIS A 1 72 ? -24.221 -4.037 19.326 1.00 59.91 72 HIS A N 1
ATOM 569 C CA . HIS A 1 72 ? -23.743 -2.652 19.215 1.00 59.91 72 HIS A CA 1
ATOM 570 C C . HIS A 1 72 ? -23.976 -1.885 20.524 1.00 59.91 72 HIS A C 1
ATOM 572 O O . HIS A 1 72 ? -23.015 -1.447 21.151 1.00 59.91 72 HIS A O 1
ATOM 578 N N . GLU A 1 73 ? -25.204 -1.900 21.063 1.00 62.19 73 GLU A N 1
ATOM 579 C CA . GLU A 1 73 ? -25.519 -1.217 22.331 1.00 62.19 73 GLU A CA 1
ATOM 580 C C . GLU A 1 73 ? -24.628 -1.650 23.514 1.00 62.19 73 GLU A C 1
ATOM 582 O O . GLU A 1 73 ? -24.384 -0.873 24.446 1.00 62.19 73 GLU A O 1
ATOM 587 N N . ARG A 1 74 ? -24.162 -2.909 23.523 1.00 63.44 74 ARG A N 1
ATOM 588 C CA . ARG A 1 74 ? -23.268 -3.435 24.566 1.00 63.44 74 ARG A CA 1
ATOM 589 C C . ARG A 1 74 ? -21.840 -2.927 24.407 1.00 63.44 74 ARG A C 1
ATOM 591 O O . ARG A 1 74 ? -21.255 -2.518 25.410 1.00 63.44 74 ARG A O 1
ATOM 598 N N . VAL A 1 75 ? -21.301 -2.944 23.188 1.00 66.81 75 VAL A N 1
ATOM 599 C CA . VAL A 1 75 ? -19.970 -2.393 22.887 1.00 66.81 75 VAL A CA 1
ATOM 600 C C . VAL A 1 75 ? -19.954 -0.888 23.156 1.00 66.81 75 VAL A C 1
ATOM 602 O O . VAL A 1 75 ? -19.041 -0.394 23.811 1.00 66.81 75 VAL A O 1
ATOM 605 N N . ASP A 1 76 ? -21.013 -0.173 22.787 1.00 68.50 76 ASP A N 1
ATOM 606 C CA . ASP A 1 76 ? -21.109 1.277 22.973 1.00 68.50 76 ASP A CA 1
ATOM 607 C C . ASP A 1 76 ? -21.167 1.668 24.451 1.00 68.50 76 ASP A C 1
ATOM 609 O O . ASP A 1 76 ? -20.537 2.636 24.887 1.00 68.50 76 ASP A O 1
ATOM 613 N N . ARG A 1 77 ? -21.875 0.879 25.269 1.00 69.50 77 ARG A N 1
ATOM 614 C CA . ARG A 1 77 ? -21.915 1.073 26.724 1.00 69.50 77 ARG A CA 1
ATOM 615 C C . ARG A 1 77 ? -20.559 0.810 27.374 1.00 69.50 77 ARG A C 1
ATOM 617 O O . ARG A 1 77 ? -20.184 1.534 28.295 1.00 69.50 77 ARG A O 1
ATOM 624 N N . GLU A 1 78 ? -19.833 -0.205 26.910 1.00 67.81 78 GLU A N 1
ATOM 625 C CA . GLU A 1 78 ? -18.461 -0.491 27.347 1.00 67.81 78 GLU A CA 1
ATOM 626 C C . GLU A 1 78 ? -17.512 0.653 26.955 1.00 67.81 78 GLU A C 1
ATOM 628 O O . GLU A 1 78 ? -16.775 1.146 27.807 1.00 67.81 78 GLU A O 1
ATOM 633 N N . LEU A 1 79 ? -17.584 1.155 25.717 1.00 71.00 79 LEU A N 1
ATOM 634 C CA . LEU A 1 79 ? -16.77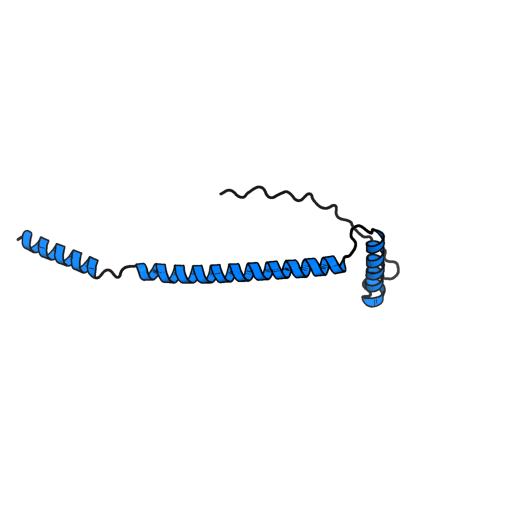5 2.285 25.246 1.00 71.00 79 LEU A CA 1
ATOM 635 C C . LEU A 1 79 ? -17.076 3.573 26.019 1.00 71.00 79 LEU A C 1
ATOM 637 O O . LEU A 1 79 ? -16.153 4.276 26.433 1.00 71.00 79 LEU A O 1
ATOM 641 N N . ALA A 1 80 ? -18.353 3.864 26.278 1.00 68.00 80 ALA A N 1
ATOM 642 C CA . ALA A 1 80 ? -18.761 5.006 27.091 1.00 68.00 80 ALA A CA 1
ATOM 643 C C . ALA A 1 80 ? -18.267 4.887 28.543 1.00 68.00 80 ALA A C 1
ATOM 645 O O . ALA A 1 80 ? -17.892 5.897 29.148 1.00 68.00 80 ALA A O 1
ATOM 646 N N . ARG A 1 81 ? -18.228 3.664 29.095 1.00 73.81 81 ARG A N 1
ATOM 647 C CA . ARG A 1 81 ? -17.639 3.390 30.412 1.00 73.81 81 ARG A CA 1
ATOM 648 C C . ARG A 1 81 ? -16.134 3.651 30.397 1.00 73.81 81 ARG A C 1
ATOM 650 O O . ARG A 1 81 ? -15.679 4.452 31.203 1.00 73.81 81 ARG A O 1
ATOM 657 N N . ILE A 1 82 ? -15.386 3.073 29.455 1.00 72.19 82 ILE A N 1
ATOM 658 C CA . ILE A 1 82 ? -13.924 3.246 29.332 1.00 72.19 82 ILE A CA 1
ATOM 659 C C . ILE A 1 82 ? -13.563 4.728 29.133 1.00 72.19 82 ILE A C 1
ATOM 661 O O . ILE A 1 82 ? -12.663 5.254 29.787 1.00 72.19 82 ILE A O 1
ATOM 665 N N . ALA A 1 83 ? -14.301 5.450 28.287 1.00 73.38 83 ALA A N 1
ATOM 666 C CA . ALA A 1 83 ? -14.075 6.875 28.052 1.00 73.38 83 ALA A CA 1
ATOM 667 C C . ALA A 1 83 ? -14.271 7.735 29.317 1.00 73.38 83 ALA A C 1
ATOM 669 O O . ALA A 1 83 ? -13.570 8.734 29.506 1.00 73.38 83 ALA A O 1
ATOM 670 N N . ARG A 1 84 ? -15.223 7.362 30.183 1.00 73.75 84 ARG A N 1
ATOM 671 C CA . ARG A 1 84 ? -15.549 8.093 31.414 1.00 73.75 84 ARG A CA 1
ATOM 672 C C . ARG A 1 84 ? -14.673 7.683 32.598 1.00 73.75 84 ARG A C 1
ATOM 674 O O . ARG A 1 84 ? -14.180 8.559 33.298 1.00 73.75 84 ARG A O 1
ATOM 681 N N . GLU A 1 85 ? -14.517 6.385 32.833 1.00 73.31 85 GLU A N 1
ATOM 682 C CA . GLU A 1 85 ? -13.843 5.828 34.011 1.00 73.31 85 GLU A CA 1
ATOM 683 C C . GLU A 1 85 ? -12.328 5.756 33.819 1.00 73.31 85 GLU A C 1
ATOM 685 O O . GLU A 1 85 ? -11.587 6.226 34.681 1.00 73.31 85 GLU A O 1
ATOM 690 N N . ASP A 1 86 ? -11.869 5.247 32.674 1.00 70.31 86 ASP A N 1
ATOM 691 C CA . ASP A 1 86 ? -10.447 4.948 32.472 1.00 70.31 86 ASP A CA 1
ATOM 692 C C . ASP A 1 86 ? -9.695 6.115 31.823 1.00 70.31 86 ASP A C 1
ATOM 694 O O . ASP A 1 86 ? -8.552 6.406 32.176 1.00 70.31 86 ASP A O 1
ATOM 698 N N . LEU A 1 87 ? -10.332 6.812 30.877 1.00 72.88 87 LEU A N 1
ATOM 699 C CA . LEU A 1 87 ? -9.698 7.884 30.100 1.00 72.88 87 LEU A CA 1
ATOM 700 C C . LEU A 1 87 ? -10.042 9.298 30.602 1.00 72.88 87 LEU A C 1
ATOM 702 O O . LEU A 1 87 ? -9.417 10.262 30.158 1.00 72.88 87 LEU A O 1
ATOM 706 N N . ASN A 1 88 ? -11.016 9.439 31.516 1.00 74.88 88 ASN A N 1
ATOM 707 C CA . ASN A 1 88 ? -11.521 10.715 32.054 1.00 74.88 88 ASN A CA 1
ATOM 708 C C . ASN A 1 88 ? -11.792 11.779 30.963 1.00 74.88 88 ASN A C 1
ATOM 710 O O . ASN A 1 88 ? -11.603 12.981 31.170 1.00 74.88 88 ASN A O 1
ATOM 714 N N . MET A 1 89 ? -12.207 11.329 29.774 1.00 75.50 89 MET A N 1
ATOM 715 C CA . MET A 1 89 ? -12.461 12.183 28.609 1.00 75.50 89 MET A CA 1
ATOM 716 C C . MET A 1 89 ? -13.829 12.868 28.673 1.00 75.50 89 MET A C 1
ATOM 718 O O . MET A 1 89 ? -14.072 13.803 27.918 1.00 75.50 89 MET A O 1
ATOM 722 N N . ILE A 1 90 ? -14.713 12.412 29.565 1.00 71.56 90 ILE A N 1
ATOM 723 C CA . ILE A 1 90 ? -16.086 12.900 29.723 1.00 71.56 90 ILE A CA 1
ATOM 724 C C . ILE A 1 90 ? -16.273 13.336 31.173 1.00 71.56 90 ILE A C 1
ATOM 726 O O . ILE A 1 90 ? -16.122 12.527 32.091 1.00 71.56 90 ILE A O 1
ATOM 730 N N . LYS A 1 91 ? -16.629 14.604 31.398 1.00 73.06 91 LYS A N 1
ATOM 731 C CA . LYS A 1 91 ? -16.811 15.128 32.760 1.00 73.06 91 LYS A CA 1
ATOM 732 C C . LYS A 1 91 ? -18.167 14.716 33.356 1.00 73.06 91 LYS A C 1
ATOM 734 O O . LYS A 1 91 ? -19.129 14.475 32.622 1.00 73.06 91 LYS A O 1
ATOM 739 N N . PRO A 1 92 ? -18.299 14.674 34.697 1.00 68.75 92 PRO A N 1
ATOM 740 C CA . PRO A 1 92 ? -19.588 14.447 35.345 1.00 68.75 92 PRO A CA 1
ATOM 741 C C . PRO A 1 92 ? -20.621 15.494 34.898 1.00 68.75 92 PRO A C 1
ATOM 743 O O . PRO A 1 92 ? -20.390 16.692 35.045 1.00 68.75 92 PRO A O 1
ATOM 746 N N . GLY A 1 93 ? -21.755 15.041 34.356 1.00 73.88 93 GLY A N 1
ATOM 747 C CA . GLY A 1 93 ? -22.834 15.906 33.852 1.00 73.88 93 GLY A CA 1
ATOM 748 C C . GLY A 1 93 ? -22.803 16.189 32.344 1.00 73.88 93 GLY A C 1
ATOM 749 O O . GLY A 1 93 ? -23.714 16.837 31.838 1.00 73.88 93 GLY A O 1
ATOM 750 N N . GLU A 1 94 ? -21.804 15.688 31.618 1.00 71.25 94 GLU A N 1
ATOM 751 C CA . GLU A 1 94 ? -21.719 15.808 30.162 1.00 71.25 94 GLU A CA 1
ATOM 752 C C . GLU A 1 94 ? -22.493 14.677 29.461 1.00 71.25 94 GLU A C 1
ATOM 754 O O . GLU A 1 94 ? -22.455 13.513 29.887 1.00 71.25 94 GLU A O 1
ATOM 759 N N . LEU A 1 95 ? -23.231 15.033 28.403 1.00 68.56 95 LEU A N 1
ATOM 760 C CA . LEU A 1 95 ? -24.096 14.125 27.652 1.00 68.56 95 LEU A CA 1
ATOM 761 C C . LEU A 1 95 ? -23.468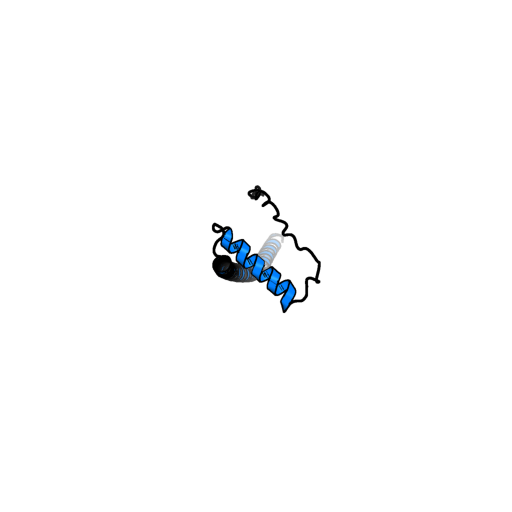 13.825 26.287 1.00 68.56 95 LEU A C 1
ATOM 763 O O . LEU A 1 95 ? -23.187 14.743 25.519 1.00 68.56 95 LEU A O 1
ATOM 767 N N . VAL A 1 96 ? -23.247 12.542 25.999 1.00 67.88 96 VAL A N 1
ATOM 768 C CA . VAL A 1 96 ? -22.643 12.076 24.745 1.00 67.88 96 VAL A CA 1
ATOM 769 C C . VAL A 1 96 ? -23.741 11.526 23.847 1.00 67.88 96 VAL A C 1
ATOM 771 O O . VAL A 1 96 ? -24.542 10.702 24.283 1.00 67.88 96 VAL A O 1
ATOM 774 N N . PHE A 1 97 ? -23.773 11.995 22.601 1.00 65.62 97 PHE A N 1
ATOM 775 C CA . PHE A 1 97 ? -24.684 11.514 21.570 1.00 65.62 97 PHE A CA 1
ATOM 776 C C . PHE A 1 97 ? -23.886 10.927 20.418 1.00 65.62 97 PHE A C 1
ATOM 778 O O . PHE A 1 97 ? -22.899 11.519 19.976 1.00 65.62 97 PHE A O 1
ATOM 785 N N . GLU A 1 98 ? -24.351 9.801 19.898 1.00 63.34 98 GLU A N 1
ATOM 786 C CA . GLU A 1 98 ? -23.780 9.210 18.702 1.00 63.34 98 GLU A CA 1
ATOM 787 C C . GLU A 1 98 ? -24.449 9.785 17.448 1.00 63.34 98 GLU A C 1
ATOM 789 O O . GLU A 1 98 ? -25.675 9.819 17.322 1.00 63.34 98 GLU A O 1
ATOM 794 N N . LEU A 1 99 ? -23.636 10.252 16.501 1.00 76.19 99 LEU A N 1
ATOM 795 C CA . LEU A 1 99 ? -24.095 10.757 15.210 1.00 76.19 99 LEU A CA 1
ATOM 796 C C . LEU A 1 99 ? -23.904 9.676 14.150 1.00 76.19 99 LEU A C 1
ATOM 798 O O . LEU A 1 99 ? -22.824 9.531 13.580 1.00 76.19 99 LEU A O 1
ATOM 802 N N . HIS A 1 100 ? -24.981 8.963 13.834 1.00 67.31 100 HIS A N 1
ATOM 803 C CA . HIS A 1 100 ? -25.003 8.058 12.692 1.00 67.31 100 HIS A CA 1
ATOM 804 C C . HIS A 1 100 ? -24.997 8.875 11.397 1.00 67.31 100 HIS A C 1
ATOM 806 O O . HIS A 1 100 ? -25.998 9.489 11.015 1.00 67.31 100 HIS A O 1
ATOM 812 N N . ARG A 1 101 ? -23.856 8.904 10.700 1.00 73.31 101 ARG A N 1
ATOM 813 C CA . ARG A 1 101 ? -23.794 9.506 9.367 1.00 73.31 101 ARG A CA 1
ATOM 814 C C . ARG A 1 101 ? -24.454 8.539 8.377 1.00 73.31 101 ARG A C 1
ATOM 816 O O . ARG A 1 101 ? -23.968 7.416 8.242 1.00 73.31 101 ARG A O 1
ATOM 823 N N . PRO A 1 102 ? -25.510 8.943 7.649 1.00 70.75 102 PRO A N 1
ATOM 824 C CA . PRO A 1 102 ? -26.068 8.099 6.601 1.00 70.75 102 PRO A CA 1
ATOM 825 C C . PRO A 1 102 ? -24.973 7.796 5.572 1.00 70.75 102 PRO A C 1
ATOM 827 O O . PRO A 1 102 ? -24.278 8.713 5.121 1.00 70.75 102 PRO A O 1
ATOM 830 N N . GLN A 1 103 ? -24.785 6.516 5.232 1.00 64.00 103 GLN A N 1
ATOM 831 C CA . GLN A 1 103 ? -23.794 6.116 4.235 1.00 64.00 103 GLN A CA 1
ATOM 832 C C . GLN A 1 103 ? -24.099 6.838 2.920 1.00 64.00 103 GLN A C 1
ATOM 834 O O . GLN A 1 103 ? -25.160 6.652 2.322 1.00 64.00 103 GLN A O 1
ATOM 839 N N . ALA A 1 104 ? -23.171 7.690 2.480 1.00 63.41 104 ALA A N 1
ATOM 840 C CA . ALA A 1 104 ? -23.285 8.341 1.187 1.00 63.41 104 ALA A CA 1
ATOM 841 C C . ALA A 1 104 ? -23.337 7.252 0.102 1.00 63.41 104 ALA A C 1
ATOM 843 O O . ALA A 1 104 ? -22.515 6.328 0.142 1.00 63.41 104 ALA A O 1
ATOM 844 N N . PRO A 1 105 ? -24.276 7.323 -0.860 1.00 65.75 105 PRO A N 1
ATOM 845 C CA . PRO A 1 105 ? -24.342 6.347 -1.933 1.00 65.75 105 PRO A CA 1
ATOM 846 C C . PRO A 1 105 ? -22.992 6.326 -2.648 1.00 65.75 105 PRO A C 1
ATOM 848 O O . PRO A 1 105 ? -22.560 7.334 -3.205 1.00 65.75 105 PRO A O 1
ATOM 851 N N . ARG A 1 106 ? -22.308 5.175 -2.591 1.00 61.00 106 ARG A N 1
ATOM 852 C CA . ARG A 1 106 ? -21.055 4.928 -3.308 1.00 61.00 106 ARG A CA 1
ATOM 853 C C . ARG A 1 106 ? -21.318 5.170 -4.791 1.00 61.00 106 ARG A C 1
ATOM 855 O O . ARG A 1 106 ? -21.863 4.309 -5.481 1.00 61.00 106 ARG A O 1
ATOM 862 N N . THR A 1 107 ? -20.951 6.349 -5.284 1.00 61.19 107 THR A N 1
ATOM 863 C CA . THR A 1 107 ? -20.938 6.644 -6.712 1.00 61.19 107 THR A CA 1
ATOM 864 C C . THR A 1 107 ? -19.943 5.691 -7.349 1.00 61.19 107 THR A C 1
ATOM 866 O O . THR A 1 107 ? -18.730 5.842 -7.206 1.00 61.19 107 THR A O 1
ATOM 869 N N . ARG A 1 108 ? -20.480 4.652 -7.991 1.00 58.53 108 ARG A N 1
ATOM 870 C CA . ARG A 1 108 ? -19.746 3.687 -8.802 1.00 58.53 108 ARG A CA 1
ATOM 871 C C . ARG A 1 108 ? -18.911 4.492 -9.803 1.00 58.53 108 ARG A C 1
ATOM 873 O O . ARG A 1 108 ? -19.471 5.211 -10.629 1.00 58.53 108 ARG A O 1
ATOM 880 N N . GLY A 1 109 ? -17.587 4.435 -9.652 1.00 52.50 109 GLY A N 1
ATOM 881 C CA . GLY A 1 109 ? -16.639 5.199 -10.455 1.00 52.50 109 GLY A CA 1
ATOM 882 C C . GLY A 1 109 ? -16.926 5.033 -11.943 1.00 52.50 109 GLY A C 1
ATOM 883 O O . GLY A 1 109 ? -16.837 3.935 -12.485 1.00 52.50 109 GLY A O 1
ATOM 884 N N . THR A 1 110 ? -17.292 6.135 -12.585 1.00 55.34 110 THR A N 1
ATOM 885 C CA . THR A 1 110 ? -17.323 6.263 -14.039 1.00 55.34 110 THR A CA 1
ATOM 886 C C . THR A 1 110 ? -16.068 7.035 -14.414 1.00 55.34 110 THR A C 1
ATOM 888 O O . THR A 1 110 ? -15.903 8.160 -13.949 1.00 55.34 110 THR A O 1
ATOM 891 N N . GLY A 1 111 ? -15.176 6.438 -15.210 1.00 48.12 111 GLY A N 1
ATOM 892 C CA . GLY A 1 111 ? -14.041 7.179 -15.769 1.00 48.12 111 GLY A CA 1
ATOM 893 C C . GLY A 1 111 ? -12.726 6.428 -15.962 1.00 48.12 111 GLY A C 1
ATOM 894 O O . GLY A 1 111 ? -11.676 7.050 -15.877 1.00 48.12 111 GLY A O 1
ATOM 895 N N . ALA A 1 112 ? -12.747 5.128 -16.265 1.00 51.03 112 ALA A N 1
ATOM 896 C CA . ALA A 1 112 ? -11.687 4.557 -17.091 1.00 51.03 112 ALA A CA 1
ATOM 897 C C . ALA A 1 112 ? -11.995 4.932 -18.548 1.00 51.03 112 ALA A C 1
ATOM 899 O O . ALA A 1 112 ? -12.796 4.260 -19.191 1.00 51.03 112 ALA A O 1
ATOM 900 N N . GLN A 1 113 ? -11.435 6.045 -19.026 1.00 48.69 113 GLN A N 1
ATOM 901 C CA . GLN A 1 113 ? -11.213 6.325 -20.449 1.00 48.69 113 GLN A CA 1
ATOM 902 C C . GLN A 1 113 ? -10.396 7.614 -20.595 1.00 48.69 113 GLN A C 1
ATOM 904 O O . GLN A 1 113 ? -10.943 8.716 -20.537 1.00 48.69 113 GLN A O 1
ATOM 909 N N . ARG A 1 114 ? -9.087 7.463 -20.798 1.00 43.47 114 ARG A N 1
ATOM 910 C CA . ARG A 1 114 ? -8.321 8.171 -21.829 1.00 43.47 114 ARG A CA 1
ATOM 911 C C . ARG A 1 114 ? -6.965 7.513 -22.011 1.00 43.47 114 ARG A C 1
ATOM 913 O O . ARG A 1 114 ? -6.363 7.148 -20.982 1.00 43.47 114 ARG A O 1
#

pLDDT: mean 75.3, std 14.36, range [43.47, 97.19]

Foldseek 3Di:
DVVVVVVVVVVVVVVVVVPPPPCVVVPPVVVVVVVVVVVVVVVVVVVVVVVVVVVVVVVCVVQPDPPDPVSVVVVVVVVVCCCVPVVVVADPPDDDDDDDDPPDPPPPDDDPDD